Protein AF-A0A942GJS9-F1 (afdb_monomer)

Solvent-accessible surface area (backbone atoms only — not comparable to full-atom values): 7408 Å² total; per-residue (Å²): 126,64,59,88,66,29,77,84,57,63,49,68,58,52,46,54,52,49,43,40,73,75,71,49,80,91,77,88,60,95,89,65,87,81,92,75,78,76,66,76,86,69,66,75,78,79,46,74,67,50,41,54,48,51,54,48,31,50,49,50,48,46,73,76,40,34,74,52,67,77,58,36,88,89,51,66,61,64,35,40,90,88,55,96,76,78,44,71,30,81,74,69,76,58,82,81,77,60,65,68,58,53,52,51,53,56,51,50,60,67,62,72,75,115

pLDDT: mean 86.8, std 10.89, range [46.69, 96.88]

Mean predicted aligned error: 8.28 Å

Radius of gyration: 20.57 Å; Cα contacts (8 Å, |Δi|>4): 52; chains: 1; bounding box: 41×30×58 Å

Sequence (114 aa):
MEEENLKIAFGDVDFCLRVREAGYRNVWTPYAELYHHESATRGYEDTPEKQARFAGEIRYMQERWGSLLLHDPAYSPNLTLEREDFSYAWPPRVAPLDQTEVQSLMKNLKTSGR

Foldseek 3Di:
DPCVQCVDPCPVVVVQVVCVVVVHHDDDDPVDDDDDPPPPPVDDCPDPVSVVSVVSSVVVCCVPCVVCVQVPPVDDQQADPPDDPRDGDPPRSDDDDDPVVVVVVVVVVVVVPD

Structure (mmCIF, N/CA/C/O backbone):
data_AF-A0A942GJS9-F1
#
_entry.id   AF-A0A942GJS9-F1
#
loop_
_at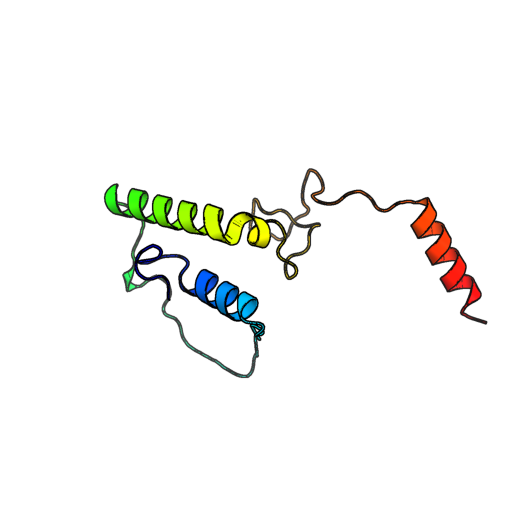om_site.group_PDB
_atom_site.id
_atom_site.type_symbol
_atom_site.label_atom_id
_atom_site.label_alt_id
_atom_site.label_comp_id
_atom_site.label_asym_id
_atom_site.label_entity_id
_atom_site.label_seq_id
_atom_site.pdbx_PDB_ins_code
_atom_site.Cartn_x
_atom_site.Cartn_y
_atom_site.Cartn_z
_atom_site.occupancy
_atom_site.B_iso_or_equiv
_atom_site.auth_seq_id
_atom_site.auth_comp_id
_atom_site.auth_asym_id
_atom_site.auth_atom_id
_atom_site.pdbx_PDB_model_num
ATOM 1 N N . MET A 1 1 ? -9.362 4.460 -14.754 1.00 58.38 1 MET A N 1
ATOM 2 C CA . MET A 1 1 ? -8.060 4.113 -14.146 1.00 58.38 1 MET A CA 1
ATOM 3 C C . MET A 1 1 ? -7.107 5.266 -14.429 1.00 58.38 1 MET A C 1
ATOM 5 O O . MET A 1 1 ? -7.329 5.954 -15.419 1.00 58.38 1 MET A O 1
ATOM 9 N N . GLU A 1 2 ? -6.122 5.544 -13.575 1.00 73.12 2 GLU A N 1
ATOM 10 C CA . GLU A 1 2 ? -5.115 6.584 -13.854 1.00 73.12 2 GLU A CA 1
ATOM 11 C C . GLU A 1 2 ? -4.013 6.061 -14.783 1.00 73.12 2 GLU A C 1
ATOM 13 O O . GLU A 1 2 ? -2.881 5.827 -14.370 1.00 73.12 2 GLU A O 1
ATOM 18 N N . GLU A 1 3 ? -4.349 5.852 -16.049 1.00 72.38 3 GLU A N 1
ATOM 19 C CA . GLU A 1 3 ? -3.443 5.202 -17.008 1.00 72.38 3 GLU A CA 1
ATOM 20 C C . GLU A 1 3 ? -2.250 6.085 -17.408 1.00 72.38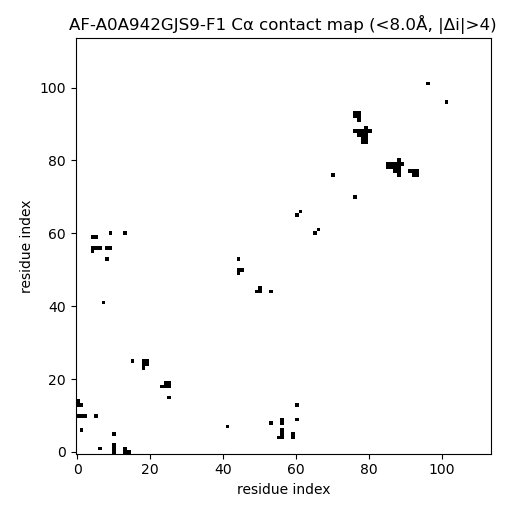 3 GLU A C 1
ATOM 22 O O . GLU A 1 3 ? -1.228 5.581 -17.873 1.00 72.38 3 GLU A O 1
ATOM 27 N N . GLU A 1 4 ? -2.343 7.403 -17.206 1.00 73.88 4 GLU A N 1
ATOM 28 C CA . GLU A 1 4 ? -1.252 8.328 -17.526 1.00 73.88 4 GLU A CA 1
ATOM 29 C C . GLU A 1 4 ? -0.086 8.211 -16.537 1.00 73.88 4 GLU A C 1
ATOM 31 O O . GLU A 1 4 ? 1.077 8.184 -16.956 1.00 73.88 4 GLU A O 1
ATOM 36 N N . ASN A 1 5 ? -0.399 8.104 -15.241 1.00 79.69 5 ASN A N 1
ATOM 37 C CA . ASN A 1 5 ? 0.588 8.088 -14.160 1.00 79.69 5 ASN A CA 1
ATOM 38 C C . ASN A 1 5 ? 0.902 6.678 -13.633 1.00 79.69 5 ASN A C 1
ATOM 40 O O . ASN A 1 5 ? 1.991 6.480 -13.102 1.00 79.69 5 ASN A O 1
ATOM 44 N N . LEU A 1 6 ? -0.008 5.709 -13.798 1.00 83.88 6 LEU A N 1
ATOM 45 C CA . LEU A 1 6 ? 0.134 4.312 -13.364 1.00 83.88 6 LEU A CA 1
ATOM 46 C C . LEU A 1 6 ? 0.005 3.379 -14.570 1.00 83.88 6 LEU A C 1
ATOM 48 O O . LEU A 1 6 ? -1.039 2.777 -14.820 1.00 83.88 6 LEU A O 1
ATOM 52 N N . LYS A 1 7 ? 1.077 3.291 -15.356 1.00 80.12 7 LYS A N 1
ATOM 53 C CA . LYS A 1 7 ? 1.074 2.556 -16.627 1.00 80.12 7 LYS A CA 1
ATOM 54 C C . LYS A 1 7 ? 1.130 1.049 -16.425 1.00 80.12 7 LYS A C 1
ATOM 56 O O . LYS A 1 7 ? 0.619 0.304 -17.255 1.00 80.12 7 LYS A O 1
ATOM 61 N N . ILE A 1 8 ? 1.833 0.603 -15.388 1.00 83.81 8 ILE A N 1
ATOM 62 C CA . ILE A 1 8 ? 2.163 -0.807 -15.171 1.00 83.81 8 ILE A CA 1
ATOM 63 C C . ILE A 1 8 ? 1.956 -1.215 -13.710 1.00 83.81 8 ILE A C 1
ATOM 65 O O . ILE A 1 8 ? 1.416 -2.292 -13.468 1.00 83.81 8 ILE A O 1
ATOM 69 N N . ALA A 1 9 ? 2.380 -0.404 -12.737 1.00 87.38 9 ALA A N 1
ATOM 70 C CA . ALA A 1 9 ? 2.284 -0.753 -11.317 1.00 87.38 9 ALA A CA 1
ATOM 71 C C . ALA A 1 9 ? 1.159 0.002 -10.589 1.00 87.38 9 ALA A C 1
ATOM 73 O O . ALA A 1 9 ? 0.795 1.111 -10.966 1.00 87.38 9 ALA A O 1
ATOM 74 N N . PHE A 1 10 ? 0.647 -0.599 -9.510 1.00 90.62 10 PHE A N 1
ATOM 75 C CA . PHE A 1 10 ? -0.283 -0.004 -8.533 1.00 90.62 10 PHE A CA 1
ATOM 76 C C . PHE A 1 10 ? -1.666 0.429 -9.046 1.00 90.62 10 PHE A C 1
ATOM 78 O O . PHE A 1 10 ? -2.434 1.015 -8.283 1.00 90.62 10 PHE A O 1
ATOM 85 N N . GLY A 1 11 ? -2.016 0.157 -10.306 1.00 91.44 11 GLY A N 1
ATOM 86 C CA . GLY A 1 11 ? -3.316 0.552 -10.859 1.00 91.44 11 GLY A CA 1
ATOM 87 C C . GLY A 1 11 ? -4.510 -0.092 -10.141 1.00 91.44 11 GLY A C 1
ATOM 88 O O . GLY A 1 11 ? -5.558 0.534 -9.992 1.00 91.44 11 GLY A O 1
ATOM 89 N N . ASP A 1 12 ? -4.346 -1.322 -9.662 1.00 90.75 12 ASP A N 1
ATOM 90 C CA . ASP A 1 12 ? -5.309 -2.048 -8.831 1.00 90.75 12 ASP A CA 1
ATOM 91 C C . ASP A 1 12 ? -5.493 -1.402 -7.448 1.00 90.75 12 ASP A C 1
ATOM 93 O O . ASP A 1 12 ? -6.627 -1.196 -7.005 1.00 90.75 12 ASP A O 1
ATOM 97 N N . VAL A 1 13 ? -4.395 -1.010 -6.798 1.00 93.25 13 VAL A N 1
ATOM 98 C CA . VAL A 1 13 ? -4.409 -0.296 -5.515 1.00 93.25 13 VAL A CA 1
ATOM 99 C C . VAL A 1 13 ? -5.071 1.076 -5.669 1.00 93.25 13 VAL A C 1
ATOM 101 O O . VAL A 1 13 ? -6.007 1.379 -4.931 1.00 93.25 13 VAL A O 1
ATOM 104 N N . ASP A 1 14 ? -4.655 1.890 -6.647 1.00 95.50 14 ASP A N 1
ATOM 105 C CA . ASP A 1 14 ? -5.268 3.201 -6.921 1.00 95.50 14 ASP A CA 1
ATOM 106 C C . ASP A 1 14 ? -6.769 3.072 -7.200 1.00 95.50 14 ASP A C 1
ATOM 108 O O . ASP A 1 14 ? -7.566 3.813 -6.623 1.00 95.50 14 ASP A O 1
ATOM 112 N N . PHE A 1 15 ? -7.181 2.092 -8.009 1.00 94.12 15 PHE A N 1
ATOM 113 C CA . PHE A 1 15 ? -8.596 1.838 -8.267 1.00 94.12 15 PHE A CA 1
ATOM 114 C C . PHE A 1 15 ? -9.371 1.540 -6.977 1.00 94.12 15 PHE A C 1
ATOM 116 O O . PHE A 1 15 ? -10.392 2.181 -6.716 1.00 94.12 15 PHE A O 1
ATOM 123 N N . CYS A 1 16 ? -8.869 0.631 -6.136 1.00 94.25 16 CYS A N 1
ATOM 124 C CA . CYS A 1 16 ? -9.490 0.300 -4.852 1.00 94.25 16 CYS A CA 1
ATOM 125 C C . CYS A 1 16 ? -9.626 1.530 -3.938 1.00 94.25 16 CYS A C 1
ATOM 127 O O . CYS A 1 16 ? -10.651 1.698 -3.267 1.00 94.25 16 CYS A O 1
ATOM 129 N N . LEU A 1 17 ? -8.616 2.404 -3.912 1.00 95.06 17 LEU A N 1
ATOM 130 C CA . LEU A 1 17 ? -8.634 3.629 -3.110 1.00 95.06 17 LEU A CA 1
ATOM 131 C C . LEU A 1 17 ? -9.604 4.679 -3.674 1.00 95.06 17 LEU A C 1
ATOM 133 O O . LEU A 1 17 ? -10.347 5.281 -2.900 1.00 95.06 17 LEU A O 1
ATOM 137 N N . ARG A 1 18 ? -9.698 4.840 -5.001 1.00 95.06 18 ARG A N 1
ATOM 138 C CA . ARG A 1 18 ? -10.693 5.722 -5.649 1.00 95.06 18 ARG A CA 1
ATOM 139 C C . ARG A 1 18 ? -12.125 5.259 -5.418 1.00 95.06 18 ARG A C 1
ATOM 141 O O . ARG A 1 18 ? -12.999 6.072 -5.142 1.00 95.06 18 ARG A O 1
ATOM 148 N N . VAL A 1 19 ? -12.375 3.954 -5.511 1.00 95.25 19 VAL A N 1
ATOM 149 C CA . VAL A 1 19 ? -13.687 3.358 -5.213 1.00 95.25 19 VAL A CA 1
ATOM 150 C C . VAL A 1 19 ? -14.085 3.664 -3.767 1.00 95.25 19 VAL A C 1
ATOM 152 O O . VAL A 1 19 ? -15.217 4.074 -3.507 1.00 95.25 19 VAL A O 1
ATOM 155 N N . ARG A 1 20 ? -13.135 3.556 -2.831 1.00 93.75 20 ARG A N 1
ATOM 156 C CA . ARG A 1 20 ? -13.339 3.954 -1.435 1.00 93.75 20 ARG A CA 1
ATOM 157 C C . ARG A 1 20 ? -13.608 5.456 -1.281 1.00 93.75 20 ARG A C 1
ATOM 159 O O . ARG A 1 20 ? -14.524 5.820 -0.549 1.00 93.75 20 ARG A O 1
ATOM 166 N N . GLU A 1 21 ? -12.843 6.317 -1.952 1.00 94.81 21 GLU A N 1
ATOM 167 C CA . GLU A 1 21 ? -13.044 7.778 -1.960 1.00 94.81 21 GLU A CA 1
ATOM 168 C C . GLU A 1 21 ? -14.436 8.158 -2.492 1.00 94.81 21 GLU A C 1
ATOM 170 O O . GLU A 1 21 ? -15.098 9.034 -1.940 1.00 94.81 21 GLU A O 1
ATOM 175 N N . ALA A 1 22 ? -14.937 7.424 -3.488 1.00 96.50 22 ALA A N 1
ATOM 176 C CA . ALA A 1 22 ? -16.289 7.566 -4.024 1.00 96.50 22 ALA A CA 1
ATOM 177 C C . ALA A 1 22 ? -17.400 7.013 -3.099 1.00 96.50 22 ALA A C 1
ATOM 179 O O . ALA A 1 22 ? -18.572 7.027 -3.474 1.00 96.50 22 ALA A O 1
ATOM 180 N N . GLY A 1 23 ? -17.061 6.535 -1.896 1.00 96.56 23 GLY A N 1
ATOM 181 C CA . GLY A 1 23 ? -18.014 6.074 -0.880 1.00 96.56 23 GLY A CA 1
ATOM 182 C C . GLY A 1 23 ? -18.380 4.589 -0.953 1.00 96.56 23 GLY A C 1
ATOM 183 O O . GLY A 1 23 ? -19.230 4.131 -0.185 1.00 96.56 23 GLY A O 1
ATOM 184 N N . TYR A 1 24 ? -17.746 3.817 -1.836 1.00 96.88 24 TYR A N 1
ATOM 185 C CA . TYR A 1 24 ? -17.959 2.374 -1.939 1.00 96.88 24 TYR A CA 1
ATOM 186 C C . TYR A 1 24 ? -17.020 1.589 -1.009 1.00 96.88 24 TYR A C 1
ATOM 188 O O . TYR A 1 24 ? -16.149 2.140 -0.332 1.00 96.88 24 TYR A O 1
ATOM 196 N N . ARG A 1 25 ? -17.206 0.266 -0.954 1.00 93.44 25 ARG A N 1
ATOM 197 C CA . ARG A 1 25 ? -16.399 -0.648 -0.135 1.00 93.44 25 ARG A CA 1
ATOM 198 C C . ARG A 1 25 ? -15.734 -1.706 -1.004 1.00 93.44 25 ARG A C 1
ATOM 200 O O . ARG A 1 25 ? -16.404 -2.336 -1.815 1.00 93.44 25 ARG A O 1
ATOM 207 N N . ASN A 1 26 ? -14.451 -1.949 -0.754 1.00 93.31 26 ASN A N 1
ATOM 208 C CA . ASN A 1 26 ? -13.756 -3.127 -1.263 1.00 93.31 26 ASN A CA 1
ATOM 209 C C . ASN A 1 26 ? -14.109 -4.315 -0.362 1.00 93.31 26 ASN A C 1
ATOM 211 O O . ASN A 1 26 ? -13.929 -4.240 0.854 1.00 93.31 26 ASN A O 1
ATOM 215 N N . VAL A 1 27 ? -14.655 -5.380 -0.946 1.00 92.44 27 VAL A N 1
ATOM 216 C CA . VAL A 1 27 ? -15.107 -6.569 -0.217 1.00 92.44 27 VAL A CA 1
ATOM 217 C C . VAL A 1 27 ? -14.409 -7.785 -0.797 1.00 92.44 27 VAL A C 1
ATOM 219 O O . VAL A 1 27 ? -14.497 -8.046 -1.994 1.00 92.44 27 VAL A O 1
ATOM 222 N N . TRP A 1 28 ? -13.738 -8.535 0.069 1.00 92.00 28 TRP A N 1
ATOM 223 C CA . TRP A 1 28 ? -13.206 -9.846 -0.267 1.00 92.00 28 TRP A CA 1
ATOM 224 C C . TRP A 1 28 ? -14.243 -10.927 0.049 1.00 92.00 28 TRP A C 1
ATOM 226 O O . TRP A 1 28 ? -14.946 -10.844 1.059 1.00 92.00 28 TRP A O 1
ATOM 236 N N . THR A 1 29 ? -14.340 -11.943 -0.808 1.00 91.75 29 THR A N 1
ATOM 237 C CA . THR A 1 29 ? -15.221 -13.096 -0.606 1.00 91.75 29 THR A CA 1
ATOM 238 C C . THR A 1 29 ? -14.503 -14.384 -1.003 1.00 91.75 29 THR A C 1
ATOM 240 O O . THR A 1 29 ? -13.931 -14.434 -2.090 1.00 91.75 29 THR A O 1
ATOM 243 N N . PRO A 1 30 ? -14.559 -15.445 -0.177 1.00 93.75 30 PRO A N 1
ATOM 244 C CA . PRO A 1 30 ? -13.975 -16.736 -0.532 1.00 93.75 30 PRO A CA 1
ATOM 245 C C . PRO A 1 30 ? -14.791 -17.485 -1.597 1.00 93.75 30 PRO A C 1
ATOM 247 O O . PRO A 1 30 ? -14.346 -18.511 -2.089 1.00 93.75 30 PRO A O 1
ATOM 250 N N . TYR A 1 31 ? -15.996 -17.013 -1.935 1.00 96.19 31 TYR A N 1
ATOM 251 C CA . TYR A 1 31 ? -16.896 -17.688 -2.879 1.00 96.19 31 TYR A CA 1
ATOM 252 C C . TYR A 1 31 ? -16.644 -17.323 -4.349 1.00 96.19 31 TYR A C 1
ATOM 254 O O . TYR A 1 31 ? -17.311 -17.862 -5.229 1.00 96.19 31 TYR A O 1
ATOM 262 N N . ALA A 1 32 ? -15.734 -16.384 -4.621 1.00 93.12 32 ALA A N 1
ATOM 263 C CA . ALA A 1 32 ? -15.337 -16.010 -5.972 1.00 93.12 32 ALA A CA 1
ATOM 264 C C . ALA A 1 32 ? -13.864 -16.374 -6.184 1.00 93.12 32 ALA A C 1
ATOM 266 O O . ALA A 1 32 ? -12.990 -15.841 -5.505 1.00 93.12 32 ALA A O 1
ATOM 267 N N . GLU A 1 33 ? -13.601 -17.258 -7.144 1.00 92.12 33 GLU A N 1
ATOM 268 C CA . GLU A 1 33 ? -12.253 -17.710 -7.492 1.00 92.12 33 GLU A CA 1
ATOM 269 C C . GLU A 1 33 ? -11.881 -17.211 -8.889 1.00 92.12 33 GLU A C 1
ATOM 271 O O . GLU A 1 33 ? -12.610 -17.419 -9.860 1.00 92.12 33 GLU A O 1
ATOM 276 N N . LEU A 1 34 ? -10.751 -16.510 -8.983 1.00 89.00 34 LEU A N 1
ATOM 277 C CA . LEU A 1 34 ? -10.194 -16.006 -10.233 1.00 89.00 34 LEU A CA 1
ATOM 278 C C . LEU A 1 34 ? -8.717 -16.393 -10.297 1.00 89.00 34 LEU A C 1
ATOM 280 O O . LEU A 1 34 ? -7.996 -16.277 -9.308 1.00 89.00 34 LEU A O 1
ATOM 284 N N . TYR A 1 35 ? -8.262 -16.820 -11.472 1.00 85.50 35 TYR A N 1
ATOM 285 C CA . TYR A 1 35 ? -6.856 -17.131 -11.705 1.00 85.50 35 TYR A CA 1
ATOM 286 C C . TYR A 1 35 ? -6.137 -15.911 -12.269 1.00 85.50 35 TYR A C 1
ATOM 288 O O . TYR A 1 35 ? -6.520 -15.381 -13.313 1.00 85.50 35 TYR A O 1
ATOM 296 N N . HIS A 1 36 ? -5.071 -15.496 -11.591 1.00 80.12 36 HIS A N 1
ATOM 297 C CA . HIS A 1 36 ? -4.173 -14.452 -12.061 1.00 80.12 36 HIS A CA 1
ATOM 298 C C . HIS A 1 36 ? -2.775 -15.038 -12.271 1.00 80.12 36 HIS A C 1
ATOM 300 O O . HIS A 1 36 ? -2.167 -15.582 -11.352 1.00 80.12 36 HIS A O 1
ATOM 306 N N . HIS A 1 37 ? -2.264 -14.942 -13.498 1.00 78.75 37 HIS A N 1
ATOM 307 C CA . HIS A 1 37 ? -0.892 -15.324 -13.822 1.00 78.75 37 HIS A CA 1
ATOM 308 C C . HIS A 1 37 ? 0.032 -14.132 -13.561 1.00 78.75 37 HIS A C 1
ATOM 310 O O . HIS A 1 37 ? 0.356 -13.366 -14.470 1.00 78.75 37 HIS A O 1
ATOM 316 N N . GLU A 1 38 ? 0.400 -13.953 -12.292 1.00 65.06 38 GLU A N 1
ATOM 317 C CA . GLU A 1 38 ? 1.173 -12.802 -11.826 1.00 65.06 38 GLU A CA 1
ATOM 318 C C . GLU A 1 38 ? 2.477 -12.593 -12.606 1.00 65.06 38 GLU A C 1
ATOM 320 O O . GLU A 1 38 ? 3.220 -13.532 -12.887 1.00 65.06 38 GLU A O 1
ATOM 325 N N . SER A 1 39 ? 2.763 -11.327 -12.931 1.00 62.81 39 SER A N 1
ATOM 326 C CA . SER A 1 39 ? 4.020 -10.833 -13.524 1.00 62.81 39 SER A CA 1
ATOM 327 C C . SER A 1 39 ? 4.493 -11.503 -14.825 1.00 62.81 39 SER A C 1
ATOM 329 O O . SER A 1 39 ? 5.563 -11.153 -15.327 1.00 62.81 39 SER A O 1
ATOM 331 N N . ALA A 1 40 ? 3.691 -12.389 -15.427 1.00 60.78 40 ALA A N 1
ATOM 332 C CA . ALA A 1 40 ? 4.073 -13.185 -16.593 1.00 60.78 40 ALA A CA 1
ATOM 333 C C . ALA A 1 40 ? 4.441 -12.333 -17.822 1.00 60.78 40 ALA A C 1
ATOM 335 O O . ALA A 1 40 ? 5.286 -12.723 -18.622 1.00 60.78 40 ALA A O 1
ATOM 336 N N . THR A 1 41 ? 3.834 -11.154 -17.960 1.00 60.84 41 THR A N 1
ATOM 337 C CA . THR A 1 41 ? 4.063 -10.226 -19.078 1.00 60.84 41 THR A CA 1
ATOM 338 C C . THR A 1 41 ? 4.936 -9.026 -18.712 1.00 60.84 41 THR A C 1
ATOM 340 O O . THR A 1 41 ? 5.501 -8.396 -19.604 1.00 60.84 41 THR A O 1
ATOM 343 N N . ARG A 1 42 ? 5.074 -8.704 -17.417 1.00 66.69 42 ARG A N 1
ATOM 344 C CA . ARG A 1 42 ? 5.805 -7.517 -16.938 1.00 66.69 42 ARG A CA 1
ATOM 345 C C . ARG A 1 42 ? 7.323 -7.729 -16.932 1.00 66.69 42 ARG A C 1
ATOM 347 O O . ARG A 1 42 ? 8.067 -6.815 -17.289 1.00 66.69 42 ARG A O 1
ATOM 354 N N . GLY A 1 43 ? 7.778 -8.927 -16.555 1.00 71.75 43 GLY A N 1
ATOM 355 C CA . GLY A 1 43 ? 9.198 -9.206 -16.321 1.00 71.75 43 GLY A CA 1
ATOM 356 C C . GLY A 1 43 ? 9.774 -8.408 -15.141 1.00 71.75 43 GLY A C 1
ATOM 357 O O . GLY A 1 43 ? 9.039 -7.780 -14.379 1.00 71.75 43 GLY A O 1
ATOM 358 N N . TYR A 1 44 ? 11.097 -8.433 -14.975 1.00 72.88 44 TYR A N 1
ATOM 359 C CA . TYR A 1 44 ? 11.780 -7.689 -13.912 1.00 72.88 44 TYR A CA 1
ATOM 360 C C . TYR A 1 44 ? 11.977 -6.204 -14.277 1.00 72.88 44 TYR A C 1
ATOM 362 O O . TYR A 1 44 ? 11.998 -5.831 -15.455 1.00 72.88 44 TYR A O 1
ATOM 370 N N . GLU A 1 45 ? 12.146 -5.353 -13.258 1.00 76.56 45 GLU A N 1
ATOM 371 C CA . GLU A 1 45 ? 12.529 -3.935 -13.399 1.00 76.56 45 GLU A CA 1
ATOM 372 C C . GLU A 1 45 ? 14.052 -3.807 -13.609 1.00 76.56 45 GLU A C 1
ATOM 374 O O . GLU A 1 45 ? 14.797 -3.292 -12.774 1.00 76.56 45 GLU A O 1
ATOM 379 N N . ASP A 1 46 ? 14.528 -4.358 -14.721 1.00 84.81 46 ASP A N 1
ATOM 380 C CA . ASP A 1 46 ? 15.943 -4.619 -15.006 1.00 84.81 46 ASP A CA 1
ATOM 381 C C . ASP A 1 46 ? 16.640 -3.546 -15.858 1.00 84.81 46 ASP A C 1
ATOM 383 O O . ASP A 1 46 ? 17.863 -3.429 -15.824 1.00 84.81 46 ASP A O 1
ATOM 387 N N . THR A 1 47 ? 15.884 -2.733 -16.597 1.00 89.06 47 THR A N 1
ATOM 388 C CA . THR A 1 47 ? 16.428 -1.628 -17.408 1.00 89.06 47 THR A CA 1
ATOM 389 C C . THR A 1 47 ? 16.289 -0.274 -16.697 1.00 89.06 47 THR A C 1
ATOM 391 O O . THR A 1 47 ? 15.278 -0.070 -16.014 1.00 89.06 47 THR A O 1
ATOM 394 N N . PRO A 1 48 ? 17.197 0.694 -16.920 1.00 91.31 48 PRO A N 1
ATOM 395 C CA . PRO A 1 48 ? 17.089 2.044 -16.356 1.00 91.31 48 PRO A CA 1
ATOM 396 C C . PRO A 1 48 ? 15.745 2.734 -16.631 1.00 91.31 48 PRO A C 1
ATOM 398 O O . PRO A 1 48 ? 15.191 3.387 -15.751 1.00 91.31 48 PRO A O 1
ATOM 401 N N . GLU A 1 49 ? 15.172 2.554 -17.822 1.00 90.12 49 GLU A N 1
ATOM 402 C CA . GLU A 1 49 ? 13.899 3.166 -18.221 1.00 90.12 49 GLU A CA 1
ATOM 403 C C . GLU A 1 49 ? 12.726 2.606 -17.406 1.00 90.12 49 GLU A C 1
ATOM 405 O O . GLU A 1 49 ? 11.869 3.349 -16.925 1.00 90.12 49 GLU A O 1
ATOM 410 N N . LYS A 1 50 ? 12.710 1.284 -17.219 1.00 89.12 50 LYS A N 1
ATOM 411 C CA . LYS A 1 50 ? 11.742 0.573 -16.374 1.00 89.12 50 LYS A CA 1
ATOM 412 C C . LYS A 1 50 ? 11.833 1.016 -14.911 1.00 89.12 50 LYS A C 1
ATOM 414 O O . LYS A 1 50 ? 10.812 1.338 -14.309 1.00 89.12 50 LYS A O 1
ATOM 419 N N . GLN A 1 51 ? 13.049 1.129 -14.374 1.00 91.19 51 GLN A N 1
ATOM 420 C CA . GLN A 1 51 ? 13.283 1.619 -13.012 1.00 91.19 51 GLN A CA 1
ATOM 421 C C . GLN A 1 51 ? 12.835 3.073 -12.840 1.00 91.19 51 GLN A C 1
ATOM 423 O O . GLN A 1 51 ? 12.159 3.396 -11.865 1.00 91.19 51 GLN A O 1
ATOM 428 N N . ALA A 1 52 ? 13.149 3.943 -13.805 1.00 92.38 52 ALA A N 1
ATOM 429 C CA . ALA A 1 52 ? 12.717 5.338 -13.793 1.00 92.38 52 ALA A CA 1
ATOM 430 C C . ALA A 1 52 ? 11.186 5.464 -13.847 1.00 92.38 52 ALA A C 1
ATOM 432 O O . ALA A 1 52 ? 10.611 6.264 -13.105 1.00 92.38 52 ALA A O 1
ATOM 433 N N . ARG A 1 53 ? 10.515 4.643 -14.669 1.00 92.50 53 ARG A N 1
ATOM 434 C CA . ARG A 1 53 ? 9.048 4.543 -14.686 1.00 92.50 53 ARG A CA 1
ATOM 435 C C . ARG A 1 53 ? 8.518 4.111 -13.320 1.00 92.50 53 ARG A C 1
ATOM 437 O O . ARG A 1 53 ? 7.682 4.814 -12.764 1.00 92.50 53 ARG A O 1
ATOM 444 N N . PHE A 1 54 ? 9.021 3.005 -12.773 1.00 91.88 54 PHE A N 1
ATOM 445 C CA . PHE A 1 54 ? 8.557 2.459 -11.497 1.00 91.88 54 PHE A CA 1
ATOM 446 C C . PHE A 1 54 ? 8.737 3.458 -10.344 1.00 91.88 54 PHE A C 1
ATOM 448 O O . PHE A 1 54 ? 7.831 3.650 -9.539 1.00 91.88 54 PHE A O 1
ATOM 455 N N . ALA A 1 55 ? 9.858 4.185 -10.311 1.00 93.19 55 ALA A N 1
ATOM 456 C CA . ALA A 1 55 ? 10.077 5.268 -9.355 1.00 93.19 55 ALA A CA 1
ATOM 457 C C . ALA A 1 55 ? 9.068 6.423 -9.519 1.00 93.19 55 ALA A C 1
ATOM 459 O O . ALA A 1 55 ? 8.642 7.019 -8.530 1.00 93.19 55 ALA A O 1
ATOM 460 N N . GLY A 1 56 ? 8.668 6.740 -10.755 1.00 94.44 56 GLY A N 1
ATOM 461 C CA . GLY A 1 56 ? 7.602 7.704 -11.036 1.00 94.44 56 GLY A CA 1
ATOM 462 C C . GLY A 1 56 ? 6.234 7.247 -10.526 1.00 94.44 56 GLY A C 1
ATOM 463 O O . GLY A 1 56 ? 5.534 8.031 -9.892 1.00 94.44 56 GLY A O 1
ATOM 464 N N . GLU A 1 57 ? 5.891 5.976 -10.735 1.00 94.38 57 GLU A N 1
ATOM 465 C CA . GLU A 1 57 ? 4.642 5.368 -10.251 1.00 94.38 57 GLU A CA 1
ATOM 466 C C . GLU A 1 57 ? 4.591 5.339 -8.712 1.00 94.38 57 GLU A C 1
ATOM 468 O O . GLU A 1 57 ? 3.576 5.702 -8.117 1.00 94.38 57 GLU A O 1
ATOM 473 N N . ILE A 1 58 ? 5.709 5.004 -8.049 1.00 94.56 58 ILE A N 1
ATOM 474 C CA . ILE A 1 58 ? 5.841 5.095 -6.583 1.00 94.56 58 ILE A CA 1
ATOM 475 C C . ILE A 1 58 ? 5.590 6.527 -6.110 1.00 94.56 58 ILE A C 1
ATOM 477 O O . ILE A 1 58 ? 4.805 6.739 -5.185 1.00 94.56 58 ILE A O 1
ATOM 481 N N . ARG A 1 59 ? 6.244 7.510 -6.740 1.00 96.25 59 ARG A N 1
ATOM 482 C CA . ARG A 1 59 ? 6.102 8.920 -6.362 1.00 96.25 59 ARG A CA 1
ATOM 483 C C . ARG A 1 59 ? 4.650 9.379 -6.483 1.00 96.25 59 ARG A C 1
ATOM 485 O O . ARG A 1 59 ? 4.143 9.989 -5.549 1.00 96.25 59 ARG A O 1
ATOM 492 N N . TYR A 1 60 ? 3.966 9.016 -7.568 1.00 95.88 60 TYR A N 1
ATOM 493 C CA . TYR A 1 60 ? 2.543 9.314 -7.736 1.00 95.88 60 TYR A CA 1
ATOM 494 C C . TYR A 1 60 ? 1.693 8.749 -6.588 1.00 95.88 60 TYR A C 1
ATOM 496 O O . TYR A 1 60 ? 0.886 9.468 -5.996 1.00 95.88 60 TYR A O 1
ATOM 504 N N . MET A 1 61 ? 1.891 7.473 -6.234 1.00 96.62 61 MET A N 1
ATOM 505 C CA . MET A 1 61 ? 1.148 6.838 -5.140 1.00 96.62 61 MET A CA 1
ATOM 506 C C . MET A 1 61 ? 1.420 7.511 -3.792 1.00 96.62 61 MET A C 1
ATOM 508 O O . MET A 1 61 ? 0.492 7.716 -3.010 1.00 96.62 61 MET A O 1
ATOM 512 N N . GLN A 1 62 ? 2.669 7.891 -3.521 1.00 95.75 62 GLN A N 1
ATOM 513 C CA . GLN A 1 62 ? 3.042 8.602 -2.298 1.00 95.75 62 GLN A CA 1
ATOM 514 C C . GLN A 1 62 ? 2.420 10.002 -2.234 1.00 95.75 62 GLN A C 1
ATOM 516 O O . GLN A 1 62 ? 1.881 10.377 -1.195 1.00 95.75 62 GLN A O 1
ATOM 521 N N . GLU A 1 63 ? 2.451 10.755 -3.333 1.00 96.31 63 GLU A N 1
ATOM 522 C CA . GLU A 1 63 ? 1.889 12.107 -3.407 1.00 96.31 63 GLU A CA 1
ATOM 523 C C . GLU A 1 63 ? 0.363 12.099 -3.258 1.00 96.31 63 GLU A C 1
ATOM 525 O O . GLU A 1 63 ? -0.187 12.886 -2.488 1.00 96.31 63 GLU A O 1
ATOM 530 N N . ARG A 1 64 ? -0.330 11.191 -3.956 1.00 95.81 64 ARG A N 1
ATOM 531 C CA . ARG A 1 64 ? -1.797 11.129 -3.944 1.00 95.81 64 ARG A CA 1
ATOM 532 C C . ARG A 1 64 ? -2.356 10.440 -2.702 1.00 95.81 64 ARG A C 1
ATOM 534 O O . ARG A 1 64 ? -3.316 10.923 -2.108 1.00 95.81 64 ARG A O 1
ATOM 541 N N . TRP A 1 65 ? -1.789 9.294 -2.335 1.00 96.75 65 TRP A N 1
ATOM 542 C CA . TRP A 1 65 ? -2.371 8.378 -1.350 1.00 96.75 65 TRP A CA 1
ATOM 543 C C . TRP A 1 65 ? -1.518 8.195 -0.095 1.00 96.75 65 TRP A C 1
ATOM 545 O O . TRP A 1 65 ? -1.957 7.506 0.822 1.00 96.75 65 TRP A O 1
ATOM 555 N N . GLY A 1 66 ? -0.338 8.815 0.002 1.00 95.8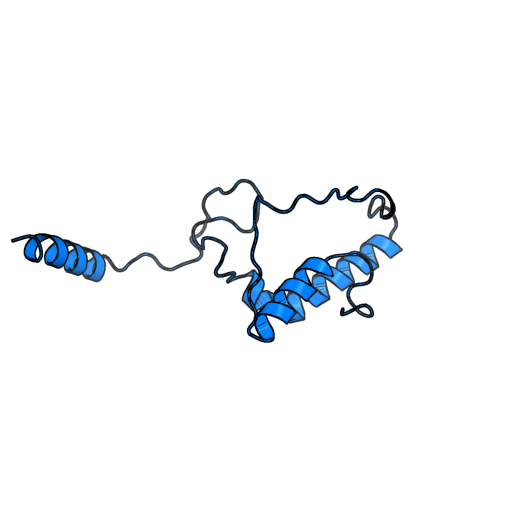1 66 GLY A N 1
ATOM 556 C CA . GLY A 1 66 ? 0.624 8.560 1.080 1.00 95.81 66 GLY A CA 1
ATOM 557 C C . GLY A 1 66 ? 0.044 8.706 2.486 1.00 95.81 66 GLY A C 1
ATOM 558 O O . GLY A 1 66 ? 0.278 7.849 3.333 1.00 95.81 66 GLY A O 1
ATOM 559 N N . SER A 1 67 ? -0.785 9.726 2.728 1.00 94.88 67 SER A N 1
ATOM 560 C CA . SER A 1 67 ? -1.454 9.899 4.027 1.00 94.88 67 SER A CA 1
ATOM 561 C C . SER A 1 67 ? -2.350 8.706 4.382 1.00 94.88 67 SER A C 1
ATOM 563 O O . SER A 1 67 ? -2.288 8.199 5.502 1.00 94.88 67 SER A O 1
ATOM 565 N N . LEU A 1 68 ? -3.137 8.221 3.415 1.00 95.12 68 LEU A N 1
ATOM 566 C CA . LEU A 1 68 ? -4.033 7.083 3.598 1.00 95.12 68 LEU A CA 1
ATOM 567 C C . LEU A 1 68 ? -3.258 5.768 3.728 1.00 95.12 68 LEU A C 1
ATOM 569 O O . LEU A 1 68 ? -3.601 4.962 4.579 1.00 95.12 68 LEU A O 1
ATOM 573 N N . LEU A 1 69 ? -2.195 5.570 2.946 1.00 93.75 69 LEU A N 1
ATOM 574 C CA . LEU A 1 69 ? -1.344 4.378 3.028 1.00 93.75 69 LEU A CA 1
ATOM 575 C C . LEU A 1 69 ? -0.605 4.292 4.375 1.00 93.75 69 LEU A C 1
ATOM 577 O O . LEU A 1 69 ? -0.494 3.217 4.958 1.00 93.75 69 LEU A O 1
ATOM 581 N N . LEU A 1 70 ? -0.153 5.426 4.918 1.00 93.00 70 LEU A N 1
ATOM 582 C CA . LEU A 1 70 ? 0.486 5.489 6.239 1.00 93.00 70 LEU A CA 1
ATOM 583 C C . LEU A 1 70 ? -0.493 5.271 7.402 1.00 93.00 70 LEU A C 1
ATOM 585 O O . LEU A 1 70 ? -0.066 4.907 8.501 1.00 93.00 70 LEU A O 1
ATOM 589 N N . HIS A 1 71 ? -1.789 5.474 7.170 1.00 92.50 71 HIS A N 1
ATOM 590 C CA . HIS A 1 71 ? -2.849 5.364 8.174 1.00 92.50 71 HIS A CA 1
ATOM 591 C C . HIS A 1 71 ? -3.982 4.451 7.692 1.00 92.50 71 HIS A C 1
ATOM 593 O O . HIS A 1 71 ? -5.156 4.745 7.931 1.00 92.50 71 HIS A O 1
ATOM 599 N N . ASP A 1 72 ? -3.638 3.361 6.997 1.00 92.88 72 ASP A N 1
ATOM 600 C CA . ASP A 1 72 ? -4.632 2.443 6.445 1.00 92.88 72 ASP A CA 1
ATOM 601 C C . ASP A 1 72 ? -5.491 1.863 7.584 1.00 92.88 72 ASP A C 1
ATOM 603 O O . ASP A 1 72 ? -4.966 1.174 8.460 1.00 92.88 72 ASP A O 1
ATOM 607 N N . PRO A 1 73 ? -6.813 2.105 7.593 1.00 91.25 73 PRO A N 1
ATOM 608 C CA . PRO A 1 73 ? -7.693 1.615 8.648 1.00 91.25 73 PRO A CA 1
ATOM 609 C C . PRO A 1 73 ? -7.875 0.092 8.645 1.00 91.25 73 PRO A C 1
ATOM 611 O O . PRO A 1 73 ? -8.395 -0.449 9.618 1.00 91.25 73 PRO A O 1
ATOM 614 N N . ALA A 1 74 ? -7.499 -0.597 7.565 1.00 91.50 74 ALA A N 1
ATOM 615 C CA . ALA A 1 74 ? -7.488 -2.053 7.496 1.00 91.50 74 ALA A CA 1
ATOM 616 C C . ALA A 1 74 ? -6.168 -2.663 8.002 1.00 91.50 74 ALA A C 1
ATOM 618 O O . ALA A 1 74 ? -6.125 -3.865 8.262 1.00 91.50 74 ALA A O 1
ATOM 619 N N . TYR A 1 75 ? -5.111 -1.861 8.179 1.00 93.19 75 TYR A N 1
ATOM 620 C CA . TYR A 1 75 ? -3.819 -2.327 8.674 1.00 93.19 75 TYR A CA 1
ATOM 621 C C . TYR A 1 75 ? -3.614 -1.925 10.135 1.00 93.19 75 TYR A C 1
ATOM 623 O O . TYR A 1 75 ? -3.802 -0.775 10.529 1.00 93.19 75 TYR A O 1
ATOM 631 N N . SER A 1 76 ? -3.206 -2.879 10.971 1.00 94.50 76 SER A N 1
ATOM 632 C CA . SER A 1 76 ? -3.011 -2.607 12.395 1.00 94.50 76 SER A CA 1
ATOM 633 C C . SER A 1 76 ? -1.884 -1.584 12.603 1.00 94.50 76 SER A C 1
ATOM 635 O O . SER A 1 76 ? -0.763 -1.803 12.133 1.00 94.50 76 SER A O 1
ATOM 637 N N . PRO A 1 77 ? -2.115 -0.496 13.365 1.00 94.12 77 PRO A N 1
ATOM 638 C CA . PRO A 1 77 ? -1.075 0.493 13.645 1.00 94.12 7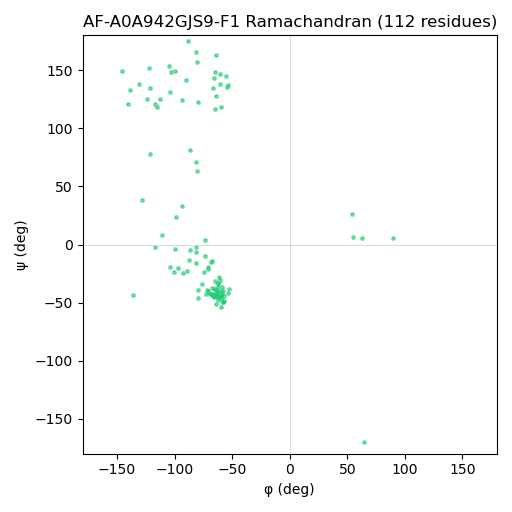7 PRO A CA 1
ATOM 639 C C . PRO A 1 77 ? 0.052 -0.062 14.528 1.00 94.12 77 PRO A C 1
ATOM 641 O O . PRO A 1 77 ? 1.116 0.541 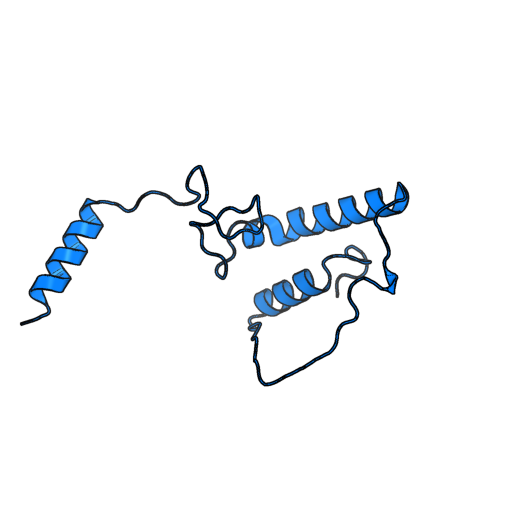14.627 1.00 94.12 77 PRO A O 1
ATOM 644 N N . ASN A 1 78 ? -0.160 -1.219 15.161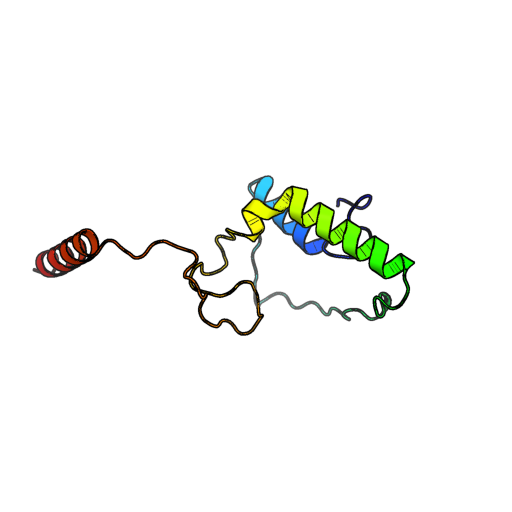 1.00 94.75 78 ASN A N 1
ATOM 645 C CA . ASN A 1 78 ? 0.848 -1.882 15.986 1.00 94.75 78 ASN A CA 1
ATOM 646 C C . ASN A 1 78 ? 1.851 -2.701 15.160 1.00 94.75 78 ASN A C 1
ATOM 648 O O . ASN A 1 78 ? 2.805 -3.232 15.728 1.00 94.75 78 ASN A O 1
ATOM 652 N N . LEU A 1 79 ? 1.640 -2.826 13.846 1.00 96.00 79 LEU A N 1
ATOM 653 C CA . LEU A 1 79 ? 2.498 -3.588 12.944 1.00 96.00 79 LEU A CA 1
ATOM 654 C C . LEU A 1 79 ? 3.403 -2.671 12.121 1.00 96.00 79 LEU A C 1
ATOM 656 O O . LEU A 1 79 ? 3.050 -1.529 11.791 1.00 96.00 79 LEU A O 1
ATOM 660 N N . THR A 1 80 ? 4.587 -3.188 11.805 1.00 95.44 80 THR A N 1
ATOM 661 C CA . THR A 1 80 ? 5.583 -2.490 10.990 1.00 95.44 80 THR A CA 1
ATOM 662 C C . THR A 1 80 ? 5.092 -2.260 9.558 1.00 95.44 80 THR A C 1
ATOM 664 O O . THR A 1 80 ? 4.313 -3.049 9.023 1.00 95.44 80 THR A O 1
ATOM 667 N N . LEU A 1 81 ? 5.546 -1.157 8.955 1.00 94.19 81 LEU A N 1
ATOM 668 C CA . LEU A 1 81 ? 5.374 -0.850 7.528 1.00 94.19 81 LEU A CA 1
ATOM 669 C C . LEU A 1 81 ? 6.634 -1.171 6.707 1.00 94.19 81 LEU A C 1
ATOM 671 O O . LEU A 1 81 ? 6.633 -1.002 5.495 1.00 94.19 81 LEU A O 1
ATOM 675 N N . GLU A 1 82 ? 7.720 -1.590 7.360 1.00 93.31 82 GLU A N 1
ATOM 676 C CA . GLU A 1 82 ? 9.026 -1.793 6.716 1.00 93.31 82 GLU A CA 1
ATOM 677 C C . GLU A 1 82 ? 9.204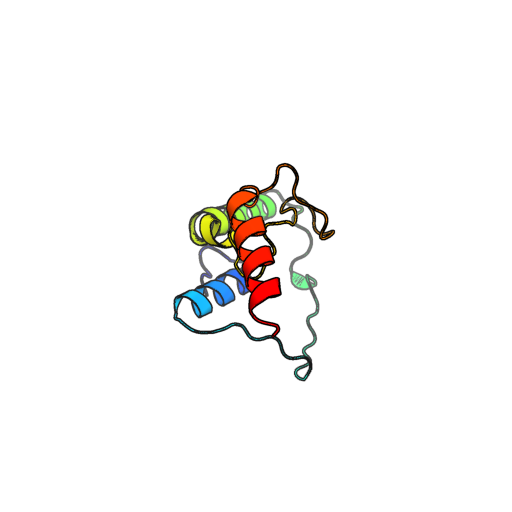 -3.204 6.149 1.00 93.31 82 GLU A C 1
ATOM 679 O O . GLU A 1 82 ? 10.058 -3.426 5.294 1.00 93.31 82 GLU A O 1
ATOM 684 N N . ARG A 1 83 ? 8.444 -4.174 6.666 1.00 92.25 83 ARG A N 1
ATOM 685 C CA . ARG A 1 83 ? 8.581 -5.594 6.335 1.00 92.25 83 ARG A CA 1
ATOM 686 C C . ARG A 1 83 ? 7.228 -6.296 6.337 1.00 92.25 83 ARG A C 1
ATOM 688 O O . ARG A 1 83 ? 6.332 -5.941 7.097 1.00 92.25 83 ARG A O 1
ATOM 695 N N . GLU A 1 84 ? 7.116 -7.316 5.497 1.00 90.12 84 GLU A N 1
ATOM 696 C CA . GLU A 1 84 ? 5.872 -8.040 5.202 1.00 90.12 84 GLU A CA 1
ATOM 697 C C . GLU A 1 84 ? 5.686 -9.293 6.085 1.00 90.12 84 GLU A C 1
ATOM 699 O O . GLU A 1 84 ? 5.149 -10.307 5.650 1.00 90.12 84 GLU A O 1
ATOM 704 N N . ASP A 1 85 ? 6.158 -9.257 7.334 1.00 94.88 85 ASP A N 1
ATOM 705 C CA . ASP A 1 85 ? 6.155 -10.403 8.263 1.00 94.88 85 ASP A CA 1
ATOM 706 C C . ASP A 1 85 ? 5.178 -10.239 9.449 1.00 94.88 85 ASP A C 1
ATOM 708 O O . ASP A 1 85 ? 5.196 -11.040 10.384 1.00 94.88 85 ASP A O 1
ATOM 712 N N . PHE A 1 86 ? 4.339 -9.193 9.432 1.00 92.69 86 PHE A N 1
ATOM 713 C CA . PHE A 1 86 ? 3.362 -8.849 10.484 1.00 92.69 86 PHE A CA 1
ATOM 714 C C . PHE A 1 86 ? 3.941 -8.714 11.892 1.00 92.69 86 PHE A C 1
ATOM 716 O O . PHE A 1 86 ? 3.260 -8.906 12.900 1.00 92.69 86 PHE A O 1
ATOM 723 N N . SER A 1 87 ? 5.211 -8.381 11.985 1.00 96.62 87 SER A N 1
ATOM 724 C CA . SER A 1 87 ? 5.854 -8.137 13.264 1.00 96.62 87 SER A CA 1
ATOM 725 C C . SER A 1 87 ? 5.571 -6.721 13.786 1.00 96.62 87 SER A C 1
ATOM 727 O O . SER A 1 87 ? 5.093 -5.828 13.076 1.00 96.62 87 SER A O 1
ATOM 729 N N . TYR A 1 88 ? 5.861 -6.507 15.070 1.00 96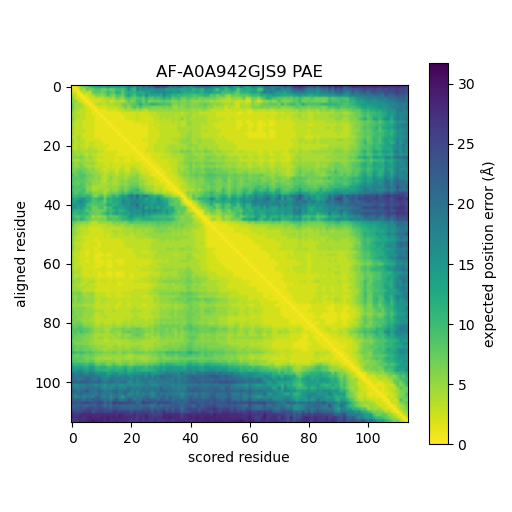.19 88 TYR A N 1
ATOM 730 C CA . TYR A 1 88 ? 5.539 -5.250 15.737 1.00 96.19 88 TYR A CA 1
ATOM 731 C C . TYR A 1 88 ? 6.325 -4.057 15.182 1.00 96.19 88 TYR A C 1
ATOM 733 O O . TYR A 1 88 ? 7.511 -4.161 14.846 1.00 96.19 88 TYR A O 1
ATOM 741 N N . ALA A 1 89 ? 5.644 -2.911 15.127 1.00 95.31 89 ALA A N 1
ATOM 742 C CA . ALA A 1 89 ? 6.256 -1.629 14.817 1.00 95.31 89 ALA A CA 1
ATOM 743 C C . ALA A 1 89 ? 7.227 -1.211 15.928 1.00 95.31 89 ALA A C 1
ATOM 745 O O . ALA A 1 89 ? 6.895 -1.265 17.115 1.00 95.31 89 ALA A O 1
ATOM 746 N N . TRP A 1 90 ? 8.413 -0.752 15.532 1.00 92.25 90 TRP A N 1
ATOM 747 C CA . TRP A 1 90 ? 9.370 -0.130 16.434 1.00 92.25 90 TRP A CA 1
ATOM 748 C C . TRP A 1 90 ? 10.048 1.062 15.740 1.00 92.25 90 TRP A C 1
ATOM 750 O O . TRP A 1 90 ? 10.684 0.853 14.710 1.00 92.25 90 TRP A O 1
ATOM 760 N N . PRO A 1 91 ? 9.949 2.288 16.287 1.00 92.12 91 PRO A N 1
ATOM 761 C CA . PRO A 1 91 ? 9.146 2.659 17.457 1.00 92.12 91 PRO A CA 1
ATOM 762 C C . PRO A 1 91 ? 7.629 2.477 17.212 1.00 92.12 91 PRO A C 1
ATOM 764 O O . PRO A 1 91 ? 7.204 2.350 16.061 1.00 92.12 91 PRO A O 1
ATOM 767 N N . PRO A 1 92 ? 6.791 2.442 18.269 1.00 93.00 92 PRO A N 1
ATOM 768 C CA . PRO A 1 92 ? 5.338 2.392 18.113 1.00 93.00 92 PRO A CA 1
ATOM 769 C C . PRO A 1 92 ? 4.817 3.540 17.237 1.00 93.00 92 PRO A C 1
ATOM 771 O O . PRO A 1 92 ? 5.216 4.690 17.415 1.00 93.00 92 PRO A O 1
ATOM 774 N N . ARG A 1 93 ? 3.901 3.239 16.308 1.00 92.25 93 ARG A N 1
ATOM 775 C CA . ARG A 1 93 ? 3.295 4.240 15.402 1.00 92.25 93 ARG A CA 1
ATOM 776 C C . ARG A 1 93 ? 2.148 5.026 16.033 1.00 92.25 93 ARG A C 1
ATOM 778 O O . ARG A 1 93 ? 1.729 6.043 15.492 1.00 92.25 93 ARG A O 1
ATOM 785 N N . VAL A 1 94 ? 1.617 4.538 17.148 1.00 91.44 94 VAL A N 1
ATOM 786 C CA . VAL A 1 94 ? 0.546 5.178 17.916 1.00 91.44 94 VAL A CA 1
ATOM 787 C C . VAL A 1 94 ? 1.012 5.421 19.339 1.00 91.44 94 VAL A C 1
ATOM 789 O O . VAL A 1 94 ? 1.871 4.704 19.858 1.00 91.44 94 VAL A O 1
ATOM 792 N N . ALA A 1 95 ? 0.447 6.452 19.964 1.00 89.38 95 ALA A N 1
ATOM 793 C CA . ALA A 1 95 ? 0.748 6.775 21.347 1.00 89.38 95 ALA A CA 1
ATOM 794 C C . ALA A 1 95 ? 0.363 5.607 22.278 1.00 89.38 95 ALA A C 1
ATOM 796 O O . ALA A 1 95 ? -0.629 4.916 22.020 1.00 89.38 95 ALA A O 1
ATOM 797 N N . PRO A 1 96 ? 1.114 5.392 23.374 1.00 84.81 96 PRO A N 1
ATOM 798 C CA . PRO A 1 96 ? 0.699 4.473 24.423 1.00 84.81 96 PRO A CA 1
ATOM 799 C C . PRO A 1 96 ? -0.686 4.850 24.957 1.00 84.81 96 PRO A C 1
ATOM 801 O O . PRO A 1 96 ? -1.009 6.032 25.073 1.00 84.81 96 PRO A O 1
ATOM 804 N N . LEU A 1 97 ? -1.485 3.845 25.313 1.00 82.44 97 LEU A N 1
ATOM 805 C CA . LEU A 1 97 ? -2.768 4.073 25.975 1.00 82.44 97 LEU A CA 1
ATOM 806 C C . LEU A 1 97 ? -2.551 4.798 27.309 1.00 82.44 97 LEU A C 1
ATOM 808 O O . LEU A 1 97 ? -1.645 4.438 28.069 1.00 82.44 97 LEU A O 1
ATOM 812 N N . ASP A 1 98 ? -3.410 5.771 27.615 1.00 85.69 98 ASP A N 1
ATOM 813 C CA . ASP A 1 98 ? -3.418 6.404 28.930 1.00 85.69 98 ASP A CA 1
ATOM 814 C C . ASP A 1 98 ? -3.813 5.364 29.987 1.00 85.69 98 ASP A C 1
ATOM 816 O O . ASP A 1 98 ? -4.920 4.817 29.997 1.00 85.69 98 ASP A O 1
ATOM 820 N N . GLN A 1 99 ? -2.888 5.085 30.904 1.00 80.88 99 GLN A N 1
ATOM 821 C CA . GLN A 1 99 ? -3.103 4.112 31.969 1.00 80.88 99 GLN A CA 1
ATOM 822 C C . GLN A 1 99 ? -4.267 4.505 32.885 1.00 80.88 99 GLN A C 1
ATOM 824 O O . GLN A 1 99 ? -4.931 3.631 33.445 1.00 80.88 99 GLN A O 1
ATOM 829 N N . THR A 1 100 ? -4.551 5.799 33.010 1.00 81.62 100 THR A N 1
ATOM 830 C CA . THR A 1 100 ? -5.647 6.330 33.822 1.00 81.62 100 THR A CA 1
ATOM 831 C C . THR A 1 100 ? -7.008 5.979 33.213 1.00 81.62 100 THR A C 1
ATOM 833 O O . THR A 1 100 ? -7.908 5.512 33.918 1.00 81.62 100 THR A O 1
ATOM 836 N N . GLU A 1 101 ? -7.145 6.105 31.890 1.00 79.19 101 GLU A N 1
ATOM 837 C CA . GLU A 1 101 ? -8.347 5.701 31.150 1.00 79.19 101 GLU A CA 1
ATOM 838 C C . GLU A 1 101 ? -8.538 4.182 31.162 1.00 79.19 101 GLU A C 1
ATOM 840 O O . GLU A 1 101 ? -9.645 3.697 31.414 1.00 79.19 101 GLU A O 1
ATOM 845 N N . VAL A 1 102 ? -7.454 3.418 30.978 1.00 79.06 102 VAL A N 1
ATOM 846 C CA . VAL A 1 102 ? -7.490 1.947 31.031 1.00 79.06 102 VAL A CA 1
ATOM 847 C C . VAL A 1 102 ? -7.974 1.463 32.400 1.00 79.06 102 VAL A C 1
ATOM 849 O O . VAL A 1 102 ? -8.839 0.587 32.475 1.00 79.06 102 VAL A O 1
ATOM 852 N N . GLN A 1 103 ? -7.474 2.047 33.494 1.00 77.25 103 GLN A N 1
ATOM 853 C CA . GLN A 1 103 ? -7.929 1.687 34.839 1.00 77.25 103 GLN A CA 1
ATOM 854 C C . GLN A 1 103 ? -9.399 2.050 35.081 1.00 77.25 103 GLN A C 1
ATOM 856 O O . GLN A 1 103 ? -10.125 1.264 35.695 1.00 77.25 103 GLN A O 1
ATOM 861 N N . SER A 1 104 ? -9.859 3.197 34.572 1.00 81.62 104 SER A N 1
ATOM 862 C CA . SER A 1 104 ? -11.265 3.614 34.649 1.00 81.62 104 SER A CA 1
ATOM 863 C C . SER A 1 104 ? -12.192 2.645 33.900 1.00 81.62 104 SER A C 1
ATOM 865 O O . SER A 1 104 ? -13.169 2.149 34.468 1.00 81.62 104 SER A O 1
ATOM 867 N N . LEU A 1 105 ? -11.837 2.274 32.664 1.00 77.81 105 LEU A N 1
ATOM 868 C CA . LEU A 1 105 ? -12.567 1.288 31.860 1.00 77.81 105 LEU A CA 1
ATOM 869 C C . LEU A 1 105 ? -12.632 -0.077 32.556 1.00 77.81 105 LEU A C 1
ATOM 871 O O . LEU A 1 105 ? -13.712 -0.654 32.695 1.00 77.81 105 LEU A O 1
ATOM 875 N N . MET A 1 106 ? -11.503 -0.571 33.072 1.00 80.12 106 MET A N 1
ATOM 876 C CA . MET A 1 106 ? -11.468 -1.846 33.795 1.00 80.12 106 MET A CA 1
ATOM 877 C C . MET A 1 106 ? -12.277 -1.822 35.097 1.00 80.12 106 MET A C 1
ATOM 879 O O . MET A 1 106 ? -12.829 -2.851 35.495 1.00 80.12 106 MET A O 1
ATOM 883 N N . LYS A 1 107 ? -12.377 -0.670 35.768 1.00 76.44 107 LYS A N 1
ATOM 884 C CA . LYS A 1 107 ? -13.224 -0.505 36.955 1.00 76.44 107 LYS A CA 1
ATOM 885 C C . LYS A 1 107 ? -14.710 -0.572 36.591 1.00 76.44 107 LYS A C 1
ATOM 887 O O . LYS A 1 107 ? -15.450 -1.281 37.268 1.00 76.44 107 LYS A O 1
ATOM 892 N N . ASN A 1 108 ? -15.117 0.069 35.494 1.00 74.25 108 ASN A N 1
ATOM 893 C CA . ASN A 1 108 ? -16.506 0.082 35.021 1.00 74.25 108 ASN A CA 1
ATOM 894 C C . ASN A 1 108 ? -16.989 -1.298 34.534 1.00 74.25 108 ASN A C 1
ATOM 896 O O . ASN A 1 108 ? -18.120 -1.697 34.822 1.00 74.25 108 ASN A O 1
ATOM 900 N N . LEU A 1 109 ? -16.120 -2.078 33.879 1.00 73.25 109 LEU A N 1
ATOM 901 C CA . LEU A 1 109 ? -16.416 -3.470 33.507 1.0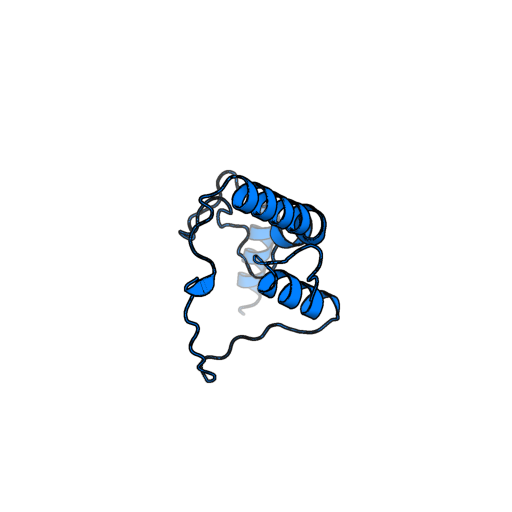0 73.25 109 LEU A CA 1
ATOM 902 C C . LEU A 1 109 ? -16.650 -4.372 34.730 1.00 73.25 109 LEU A C 1
ATOM 904 O O . LEU A 1 109 ? -17.500 -5.257 34.687 1.00 73.25 109 LEU A O 1
ATOM 908 N N . LYS A 1 110 ? -15.948 -4.131 35.845 1.00 70.81 110 LYS A N 1
ATOM 909 C CA . LYS A 1 110 ? -16.148 -4.887 37.095 1.00 70.81 110 LYS A CA 1
ATOM 910 C C . LYS A 1 110 ? -17.437 -4.512 37.832 1.00 70.81 110 LYS A C 1
ATOM 912 O O . LYS A 1 110 ? -17.936 -5.318 38.612 1.00 70.81 110 LYS A O 1
ATOM 917 N N . THR A 1 111 ? -17.975 -3.312 37.609 1.00 63.56 111 THR A N 1
ATOM 918 C CA . THR A 1 111 ? -19.213 -2.839 38.251 1.00 63.56 111 THR A CA 1
ATOM 919 C C . THR A 1 111 ? -20.475 -3.122 37.436 1.00 63.56 111 THR A C 1
ATOM 921 O O . THR A 1 111 ? -21.539 -3.234 38.028 1.00 63.56 111 THR A O 1
ATOM 924 N N . SER A 1 112 ? -20.370 -3.280 36.110 1.00 59.94 112 SER A N 1
ATOM 925 C CA . SER A 1 112 ? -21.500 -3.577 35.207 1.00 59.94 112 SER A CA 1
ATOM 926 C C . SER A 1 112 ? -21.908 -5.062 35.169 1.00 59.94 112 SER A C 1
ATOM 928 O O . SER A 1 112 ? -22.837 -5.423 34.453 1.00 59.94 112 SER A O 1
ATOM 930 N N . GLY A 1 113 ? -21.195 -5.927 35.896 1.00 57.31 113 GLY A N 1
ATOM 931 C CA . GLY A 1 113 ? -21.429 -7.373 35.969 1.00 57.31 113 GLY A CA 1
ATOM 932 C C . GLY A 1 113 ? -22.220 -7.841 37.198 1.00 57.31 113 GLY A C 1
ATOM 933 O O . GLY A 1 113 ? -22.032 -8.985 37.610 1.00 57.31 113 GLY A O 1
ATOM 934 N N . ARG A 1 114 ? -23.030 -6.978 37.826 1.00 46.69 114 ARG A N 1
ATOM 935 C CA . ARG A 1 114 ? -23.965 -7.349 38.905 1.00 46.69 114 ARG A CA 1
ATOM 936 C C . ARG A 1 114 ? -25.397 -7.036 38.524 1.00 46.69 114 ARG A C 1
ATOM 938 O O . ARG A 1 114 ? -25.599 -5.968 37.911 1.00 46.69 114 ARG A O 1
#

Secondary structure (DSSP, 8-state):
--TTT-SSSSHHHHHHHHHHHTT------TT------TTTTT--S-SHHHHHHHHHHHHHHHHHHHHHHHT-TTS-TTB-SS-SS-PBPSS-SSPPPPHHHHHHHHHHHHHTT-